Protein AF-A0A8B7JKX4-F1 (afdb_monomer)

pLDDT: mean 80.52, std 11.81, range [40.78, 94.81]

Secondary structure (DSSP, 8-state):
--HHHHHHHHHHHHHHHTTT---HHHHHHHHHHHHHHHHHHHHH--EEEEEETTEEEEE--GGG----PPP-SS-------

Solvent-accessible surface area (backbone atoms only — not comparable to full-atom values): 5284 Å² total; per-residue (Å²): 137,53,74,69,57,53,51,50,50,51,52,52,50,53,50,63,75,48,66,82,67,79,54,67,69,60,51,52,53,53,51,49,52,53,52,55,50,50,52,49,54,54,64,71,53,68,45,76,44,82,78,53,102,90,41,72,48,75,53,66,43,75,86,58,57,72,80,90,68,80,90,66,100,57,88,77,77,80,80,86,128

Nearest PDB structures (foldseek):
  8fw5-assembly1_B  TM=5.246E-01  e=7.008E+00  Homo sapiens
  6l8e-assembly2_L  TM=4.359E-01  e=7.505E+00  Staphylococcus aureus subsp. aureus NCTC 8325

Sequence (81 aa):
MRALEAARQKINEEFKNNQNETSAEKINELLKIVSDVEVILRTSVIQAVHTDSDKILLVPRKDLLQDNTPYFDKPTKEHQS

Structure (mmCIF, N/CA/C/O backbone):
data_AF-A0A8B7JKX4-F1
#
_entry.id   AF-A0A8B7JKX4-F1
#
loop_
_atom_site.group_PDB
_atom_site.id
_atom_site.type_symbol
_atom_site.label_atom_id
_atom_site.label_alt_id
_atom_site.label_comp_id
_atom_site.label_asym_id
_atom_site.label_entity_id
_atom_site.label_seq_id
_atom_site.pdbx_PDB_ins_code
_atom_site.Cartn_x
_atom_site.Cartn_y
_atom_site.Cartn_z
_atom_site.occupancy
_atom_site.B_iso_or_equiv
_atom_site.auth_seq_id
_atom_site.auth_comp_id
_atom_site.auth_asym_id
_atom_site.auth_atom_id
_atom_site.pdbx_PDB_model_num
ATOM 1 N N . MET A 1 1 ? -2.225 -6.935 -12.979 1.00 54.06 1 MET A N 1
ATOM 2 C CA . MET A 1 1 ? -2.548 -6.653 -11.564 1.00 54.06 1 MET A CA 1
ATOM 3 C C . MET A 1 1 ? -1.386 -5.884 -10.965 1.00 54.06 1 MET A C 1
ATOM 5 O O . MET A 1 1 ? -0.275 -6.400 -10.980 1.00 54.06 1 MET A O 1
ATOM 9 N N . ARG A 1 2 ? -1.592 -4.634 -10.541 1.00 78.31 2 ARG A N 1
ATOM 10 C CA . ARG A 1 2 ? -0.528 -3.820 -9.939 1.00 78.31 2 ARG A CA 1
ATOM 11 C C . ARG A 1 2 ? -0.517 -4.005 -8.418 1.00 78.31 2 ARG A C 1
ATOM 13 O O . ARG A 1 2 ? -1.579 -4.034 -7.806 1.00 78.31 2 ARG A O 1
ATOM 20 N N . ALA A 1 3 ? 0.661 -4.063 -7.793 1.00 78.69 3 ALA A N 1
ATOM 21 C CA . ALA A 1 3 ? 0.788 -4.277 -6.341 1.00 78.69 3 ALA A CA 1
ATOM 22 C C . ALA A 1 3 ? -0.022 -3.267 -5.499 1.00 78.69 3 ALA A C 1
ATOM 24 O O . ALA A 1 3 ? -0.705 -3.648 -4.554 1.00 78.69 3 ALA A O 1
ATOM 25 N N . LEU A 1 4 ? -0.028 -1.989 -5.895 1.00 80.94 4 LEU A N 1
ATOM 26 C CA . LEU A 1 4 ? -0.802 -0.944 -5.216 1.00 80.94 4 LEU A CA 1
ATOM 27 C C . LEU A 1 4 ? -2.316 -1.092 -5.411 1.00 80.94 4 LEU A C 1
ATOM 29 O O . LEU A 1 4 ? -3.085 -0.736 -4.525 1.00 80.94 4 LEU A O 1
ATOM 33 N N . GLU A 1 5 ? -2.761 -1.623 -6.552 1.00 83.12 5 GLU A N 1
ATOM 34 C CA . GLU A 1 5 ? -4.186 -1.889 -6.780 1.00 83.12 5 GLU A CA 1
ATOM 35 C C . GLU A 1 5 ? -4.665 -3.047 -5.905 1.00 83.12 5 GLU A C 1
ATOM 37 O O . GLU A 1 5 ? -5.734 -2.948 -5.307 1.00 83.12 5 GLU A O 1
ATOM 42 N N . ALA A 1 6 ? -3.850 -4.098 -5.781 1.00 84.75 6 ALA A N 1
ATOM 43 C CA . ALA A 1 6 ? -4.118 -5.227 -4.897 1.00 84.75 6 ALA A CA 1
ATOM 44 C C . ALA A 1 6 ? -4.171 -4.787 -3.426 1.00 84.75 6 ALA A C 1
ATOM 46 O O . ALA A 1 6 ? -5.112 -5.119 -2.710 1.00 84.75 6 ALA A O 1
ATOM 47 N N . ALA A 1 7 ? -3.210 -3.964 -2.997 1.00 85.31 7 ALA A N 1
ATOM 48 C CA . ALA A 1 7 ? -3.213 -3.390 -1.658 1.00 85.31 7 ALA A CA 1
ATOM 49 C C . ALA A 1 7 ? -4.459 -2.524 -1.408 1.00 85.31 7 ALA A C 1
ATOM 51 O O . ALA A 1 7 ? -5.111 -2.671 -0.378 1.00 85.31 7 ALA A O 1
ATOM 52 N N . ARG A 1 8 ? -4.854 -1.682 -2.375 1.00 85.88 8 ARG A N 1
ATOM 53 C CA . ARG A 1 8 ? -6.076 -0.866 -2.279 1.00 85.88 8 ARG A CA 1
ATOM 54 C C . ARG A 1 8 ? -7.333 -1.727 -2.146 1.00 85.88 8 ARG A C 1
ATOM 56 O O . ARG A 1 8 ? -8.209 -1.403 -1.351 1.00 85.88 8 ARG A O 1
ATOM 63 N N . GLN A 1 9 ? -7.437 -2.805 -2.923 1.00 89.50 9 GLN A N 1
ATOM 64 C CA . GLN A 1 9 ? -8.556 -3.744 -2.817 1.00 89.50 9 GLN A CA 1
ATOM 65 C C . GLN A 1 9 ? -8.610 -4.373 -1.427 1.00 89.50 9 GLN A C 1
ATOM 67 O O . GLN A 1 9 ? -9.665 -4.345 -0.799 1.00 89.50 9 GLN A O 1
ATOM 72 N N . LYS A 1 10 ? -7.466 -4.837 -0.914 1.00 88.88 10 LYS A N 1
ATOM 73 C CA . LYS A 1 10 ? -7.386 -5.439 0.416 1.00 88.88 10 LYS A CA 1
ATOM 74 C C . LYS A 1 10 ? -7.772 -4.455 1.524 1.00 88.88 10 LYS A C 1
ATOM 76 O O . LYS A 1 10 ? -8.544 -4.812 2.402 1.00 88.88 10 LYS A O 1
ATOM 81 N N . ILE A 1 11 ? -7.309 -3.206 1.450 1.00 86.94 11 ILE A N 1
ATOM 82 C CA . ILE A 1 11 ? -7.697 -2.146 2.394 1.00 86.94 11 ILE A CA 1
ATOM 83 C C . ILE A 1 11 ? -9.218 -1.938 2.375 1.00 86.94 11 ILE A C 1
ATOM 85 O O . ILE A 1 11 ? -9.851 -1.930 3.426 1.00 86.94 11 ILE A O 1
ATOM 89 N N . ASN A 1 12 ? -9.826 -1.835 1.190 1.00 87.12 12 ASN A N 1
ATOM 90 C CA . ASN A 1 12 ? -11.276 -1.663 1.067 1.00 87.12 12 ASN A CA 1
ATOM 91 C C . ASN A 1 12 ? -12.068 -2.850 1.642 1.00 87.12 12 ASN A C 1
ATOM 93 O O . ASN A 1 12 ? -13.130 -2.645 2.229 1.00 87.12 12 ASN A O 1
ATOM 97 N N . GLU A 1 13 ? -11.575 -4.080 1.476 1.00 92.25 13 GLU A N 1
ATOM 98 C CA . GLU A 1 13 ? -12.167 -5.270 2.098 1.00 92.25 13 GLU A CA 1
ATOM 99 C C . GLU A 1 13 ? -12.112 -5.192 3.623 1.00 92.25 13 GLU A C 1
ATOM 101 O O . GLU A 1 13 ? -13.128 -5.418 4.275 1.00 92.25 13 GLU A O 1
ATOM 106 N N . GLU A 1 14 ? -10.965 -4.816 4.193 1.00 88.81 14 GLU A N 1
ATOM 107 C CA . GLU A 1 14 ? -10.826 -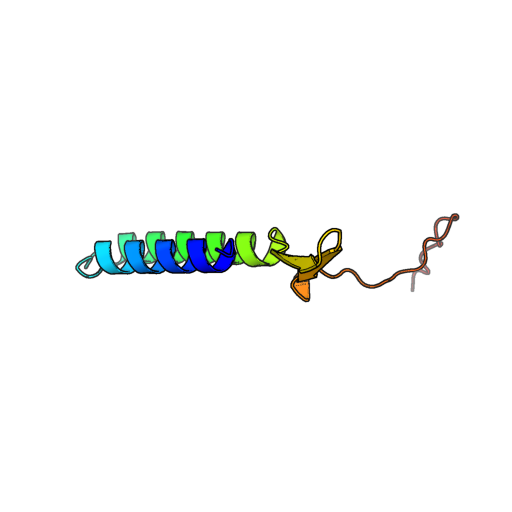4.656 5.643 1.00 88.81 14 GLU A CA 1
ATOM 108 C C . GLU A 1 14 ? -11.754 -3.555 6.181 1.00 88.81 14 GLU A C 1
ATOM 110 O O . GLU A 1 14 ? -12.419 -3.760 7.196 1.00 88.81 14 GLU A O 1
ATOM 115 N N . PHE A 1 15 ? -11.907 -2.428 5.476 1.00 88.12 15 PHE A N 1
ATOM 116 C CA . PHE A 1 15 ? -12.894 -1.404 5.847 1.00 88.12 15 PHE A CA 1
ATOM 117 C C . PHE A 1 15 ? -14.328 -1.935 5.809 1.00 88.12 15 PHE A C 1
ATOM 119 O O . PHE A 1 15 ? -15.106 -1.678 6.725 1.00 88.12 15 PHE A O 1
ATOM 126 N N . LYS A 1 16 ? -14.683 -2.710 4.780 1.00 91.94 16 LYS A N 1
ATOM 127 C CA . LYS A 1 16 ? -16.018 -3.306 4.665 1.00 91.94 16 LYS A CA 1
ATOM 128 C C . LYS A 1 16 ? -16.283 -4.324 5.778 1.00 91.94 16 LYS A C 1
ATOM 130 O O . LYS A 1 16 ? -17.380 -4.349 6.329 1.00 91.94 16 LYS A O 1
ATOM 135 N N . ASN A 1 17 ? -15.285 -5.129 6.135 1.00 91.88 17 ASN A N 1
ATOM 136 C CA . ASN A 1 17 ? -15.386 -6.116 7.212 1.00 91.88 17 ASN A CA 1
ATOM 137 C C . ASN A 1 17 ? -15.565 -5.454 8.585 1.00 91.88 17 ASN A C 1
ATOM 139 O O . ASN A 1 17 ? -16.282 -5.983 9.430 1.00 91.88 17 ASN A O 1
ATOM 143 N N . ASN A 1 18 ? -14.961 -4.280 8.788 1.00 88.75 18 ASN A N 1
ATOM 144 C CA . ASN A 1 18 ? -15.035 -3.524 10.038 1.00 88.75 18 ASN A CA 1
ATOM 145 C C . ASN A 1 18 ? -16.092 -2.400 10.013 1.00 88.75 18 ASN A C 1
ATOM 147 O O . ASN A 1 18 ? -16.135 -1.588 10.930 1.00 88.75 18 ASN A O 1
ATOM 151 N N . GLN A 1 19 ? -16.978 -2.349 9.009 1.00 89.06 19 GLN A N 1
ATOM 152 C CA . GLN A 1 19 ? -17.938 -1.243 8.829 1.00 89.06 19 GLN A CA 1
ATOM 153 C C . GLN A 1 19 ? -18.906 -1.047 10.012 1.00 89.06 19 GLN A C 1
ATOM 155 O O . GLN A 1 19 ? -19.430 0.044 10.209 1.00 89.06 19 GLN A O 1
ATOM 160 N N . ASN A 1 20 ? -19.172 -2.120 10.763 1.00 91.75 20 ASN A N 1
ATOM 161 C CA . ASN A 1 20 ? -20.082 -2.128 11.910 1.00 91.75 20 ASN A CA 1
ATOM 162 C C . ASN A 1 20 ? -19.333 -2.013 13.247 1.00 91.75 20 ASN A C 1
ATOM 164 O O . ASN A 1 20 ? -19.941 -2.188 14.300 1.00 91.75 20 ASN A O 1
ATOM 168 N N . GLU A 1 21 ? -18.016 -1.794 13.220 1.00 90.75 21 GLU A N 1
ATOM 169 C CA . GLU A 1 21 ? -17.230 -1.604 14.432 1.00 90.75 21 GLU A CA 1
ATOM 170 C C . GLU A 1 21 ? -17.609 -0.268 15.078 1.00 90.75 21 GLU A C 1
ATOM 172 O O . GLU A 1 21 ? -17.568 0.782 14.440 1.00 90.75 21 GLU A O 1
ATOM 177 N N . THR A 1 22 ? -17.992 -0.310 16.351 1.00 91.06 22 THR A N 1
ATOM 178 C CA . THR A 1 22 ? -18.394 0.879 17.119 1.00 91.06 22 THR A CA 1
ATOM 179 C C . THR A 1 22 ? -17.420 1.193 18.250 1.00 91.06 22 THR A C 1
ATOM 181 O O . THR A 1 22 ? -17.572 2.213 18.920 1.00 91.06 22 THR A O 1
ATOM 184 N N . SER A 1 23 ? -16.421 0.335 18.488 1.00 94.81 23 SER A N 1
ATOM 185 C CA . SER A 1 23 ? -15.376 0.595 19.474 1.00 94.81 23 SER A CA 1
ATOM 186 C C . SER A 1 23 ? -14.389 1.638 18.956 1.00 94.81 23 SER A C 1
ATOM 188 O O . SER A 1 23 ? -13.640 1.394 18.009 1.00 94.81 23 SER A O 1
ATOM 190 N N . ALA A 1 24 ? -14.345 2.795 19.617 1.00 91.31 24 ALA A N 1
ATOM 191 C CA . ALA A 1 24 ? -13.409 3.866 19.284 1.00 91.31 24 ALA A CA 1
ATOM 192 C C . ALA A 1 24 ? -11.939 3.416 19.386 1.00 91.31 24 ALA A C 1
ATOM 194 O O . ALA A 1 24 ? -11.111 3.825 18.574 1.00 91.31 24 ALA A O 1
ATOM 195 N N . GLU A 1 25 ? -11.615 2.553 20.351 1.00 93.75 25 GLU A N 1
ATOM 196 C CA . GLU A 1 25 ? -10.266 2.002 20.521 1.00 93.75 25 GLU A CA 1
ATOM 197 C C . GLU A 1 25 ? -9.864 1.165 19.305 1.00 93.75 25 GLU A C 1
ATOM 199 O O . GLU A 1 25 ? -8.831 1.415 18.686 1.00 93.75 25 GLU A O 1
ATOM 204 N N . LYS A 1 26 ? -10.737 0.244 18.891 1.00 90.25 26 LYS A N 1
ATOM 205 C CA . LYS A 1 26 ? -10.470 -0.653 17.764 1.00 90.25 26 LYS A CA 1
ATOM 206 C C . LYS A 1 26 ? -10.432 0.081 16.423 1.00 90.25 26 LYS A C 1
ATOM 208 O O . LYS A 1 26 ? -9.612 -0.243 15.568 1.00 90.25 26 LYS A O 1
ATOM 213 N N . ILE A 1 27 ? -11.260 1.112 16.249 1.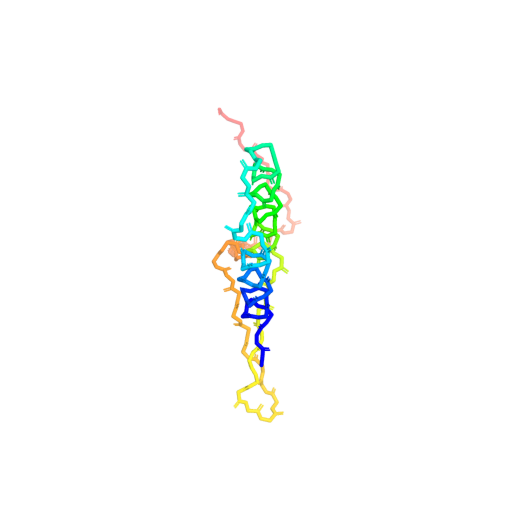00 90.94 27 ILE A N 1
ATOM 214 C CA . ILE A 1 27 ? -11.199 1.993 15.073 1.00 90.94 27 ILE A CA 1
ATOM 215 C C . ILE A 1 27 ? -9.839 2.697 15.001 1.00 90.94 27 ILE A C 1
ATOM 217 O O . ILE A 1 27 ? -9.222 2.718 13.937 1.00 90.94 27 ILE A O 1
ATOM 221 N N . ASN A 1 28 ? -9.342 3.238 16.117 1.00 92.81 28 ASN A N 1
ATOM 222 C CA . ASN A 1 28 ? -8.037 3.902 16.145 1.00 92.81 28 ASN A CA 1
ATOM 223 C C . ASN A 1 28 ? 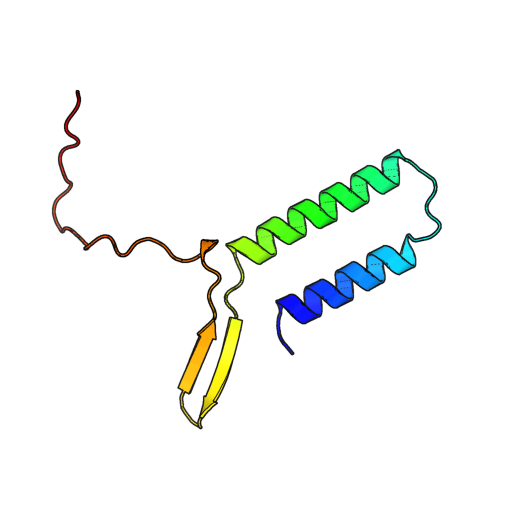-6.887 2.941 15.815 1.00 92.81 28 ASN A C 1
ATOM 225 O O . ASN A 1 28 ? -5.975 3.313 15.074 1.00 92.81 28 ASN A O 1
ATOM 229 N N . GLU A 1 29 ? -6.934 1.703 16.310 1.00 92.38 29 GLU A N 1
ATOM 230 C CA . GLU A 1 29 ? -5.942 0.682 15.955 1.00 92.38 29 GLU A CA 1
ATOM 231 C C . GLU A 1 29 ? -5.959 0.360 14.456 1.00 92.38 29 GLU A C 1
ATOM 233 O O . GLU A 1 29 ? -4.908 0.352 13.813 1.00 92.38 29 GLU A O 1
ATOM 238 N N . LEU A 1 30 ? -7.146 0.163 13.874 1.00 89.81 30 LEU A N 1
ATOM 239 C CA . LEU A 1 30 ? -7.300 -0.107 12.443 1.00 89.81 30 LEU A CA 1
ATOM 240 C C . LEU A 1 30 ? -6.789 1.057 11.582 1.00 89.81 30 LEU A C 1
ATOM 242 O O . LEU A 1 30 ? -6.085 0.831 10.598 1.00 89.81 30 LEU A O 1
ATOM 246 N N . LEU A 1 31 ? -7.083 2.301 11.970 1.00 90.12 31 LEU A N 1
ATOM 247 C CA . LEU A 1 31 ? -6.580 3.492 11.280 1.00 90.12 31 LEU A CA 1
ATOM 248 C C . LEU A 1 31 ? -5.053 3.580 11.329 1.00 90.12 31 LEU A C 1
ATOM 250 O O . LEU A 1 31 ? -4.425 3.894 10.316 1.00 90.12 31 LEU A O 1
ATOM 254 N N . LYS A 1 32 ? -4.447 3.255 12.476 1.00 92.56 32 LYS A N 1
ATOM 255 C CA . LYS A 1 32 ? -2.990 3.224 12.619 1.00 92.56 32 LYS A CA 1
ATOM 256 C C . LYS A 1 32 ? -2.360 2.197 11.677 1.00 92.56 32 LYS A C 1
ATOM 258 O O . LYS A 1 32 ? -1.423 2.532 10.960 1.00 92.56 32 LYS A O 1
ATOM 263 N N . ILE A 1 33 ? -2.917 0.987 11.617 1.00 89.94 33 ILE A N 1
ATOM 264 C CA . ILE A 1 33 ? -2.435 -0.068 10.713 1.00 89.94 33 ILE A CA 1
ATOM 265 C C . ILE A 1 33 ? -2.503 0.394 9.253 1.00 89.94 33 ILE A C 1
ATOM 267 O O . ILE A 1 33 ? -1.538 0.227 8.510 1.00 89.94 33 ILE A O 1
ATOM 271 N N . VAL A 1 34 ? -3.618 0.998 8.831 1.00 87.81 34 VAL A N 1
ATOM 272 C CA . VAL A 1 34 ? -3.771 1.493 7.453 1.00 87.81 34 VAL A CA 1
ATOM 273 C C . VAL A 1 34 ? -2.747 2.587 7.139 1.00 87.81 34 VAL A C 1
ATOM 275 O O . VAL A 1 34 ? -2.149 2.557 6.063 1.00 87.81 34 VAL A O 1
ATOM 278 N N . SER A 1 35 ? -2.498 3.504 8.078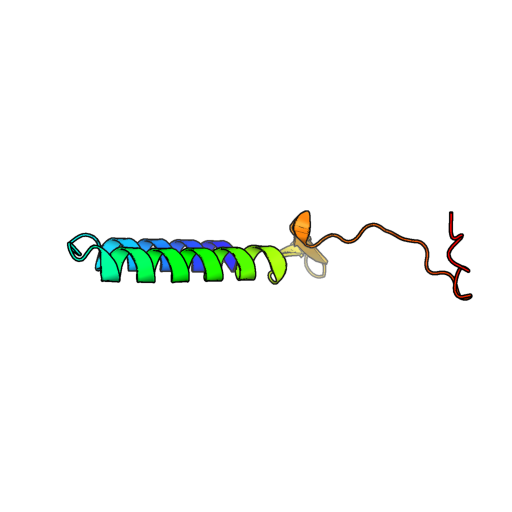 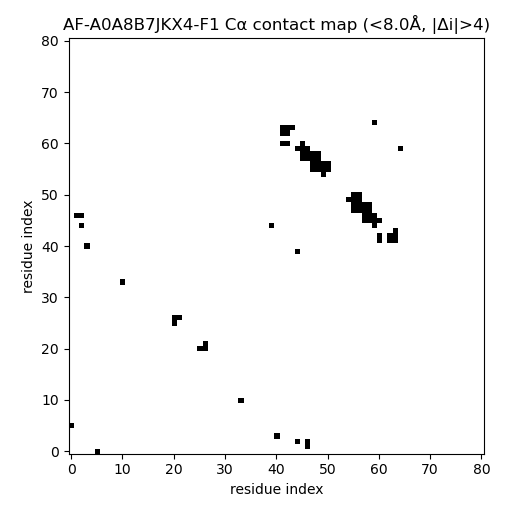1.00 88.12 35 SER A N 1
ATOM 279 C CA . SER A 1 35 ? -1.471 4.543 7.941 1.00 88.12 35 SER A CA 1
ATOM 280 C C . SER A 1 35 ? -0.069 3.945 7.780 1.00 88.12 35 SER A C 1
ATOM 282 O O . SER A 1 35 ? 0.677 4.340 6.884 1.00 88.12 35 SER A O 1
ATOM 284 N N . ASP A 1 36 ? 0.295 2.963 8.606 1.00 89.31 36 ASP A N 1
ATOM 285 C CA . ASP A 1 36 ? 1.607 2.311 8.532 1.00 89.31 36 ASP A CA 1
ATOM 286 C C . ASP A 1 36 ? 1.785 1.573 7.192 1.00 89.31 36 ASP A C 1
ATOM 288 O O . ASP A 1 36 ? 2.827 1.675 6.535 1.00 89.31 36 ASP A O 1
ATOM 292 N N . VAL A 1 37 ? 0.735 0.886 6.733 1.00 87.50 37 VAL A N 1
ATOM 293 C CA . VAL A 1 37 ? 0.707 0.218 5.424 1.00 87.50 37 VAL A CA 1
ATOM 294 C C . VAL A 1 37 ? 0.862 1.224 4.281 1.00 87.50 37 VAL A C 1
ATOM 296 O O . VAL A 1 37 ? 1.619 0.966 3.343 1.00 87.50 37 VAL A O 1
ATOM 299 N N . GLU A 1 38 ? 0.191 2.377 4.341 1.00 84.81 38 GLU A N 1
ATOM 300 C CA . GLU A 1 38 ? 0.313 3.427 3.325 1.00 84.81 38 GLU A CA 1
ATOM 301 C C . GLU A 1 38 ? 1.762 3.908 3.179 1.00 84.81 38 GLU A C 1
ATOM 303 O O . GLU A 1 38 ? 2.275 3.997 2.056 1.00 84.81 38 GLU A O 1
ATOM 308 N N . VAL A 1 39 ? 2.434 4.176 4.303 1.00 84.81 39 VAL A N 1
ATOM 309 C CA . VAL A 1 39 ? 3.829 4.631 4.318 1.00 84.81 39 VAL A CA 1
ATOM 310 C C . VAL A 1 39 ? 4.732 3.603 3.641 1.00 84.81 39 VAL A C 1
ATOM 312 O O . VAL A 1 39 ? 5.477 3.966 2.731 1.00 84.81 39 VAL A O 1
ATOM 315 N N . ILE A 1 40 ? 4.622 2.324 4.010 1.00 86.31 40 ILE A N 1
ATOM 316 C CA . ILE A 1 40 ? 5.440 1.244 3.432 1.00 86.31 40 ILE A CA 1
ATOM 317 C C . ILE A 1 40 ? 5.214 1.133 1.920 1.00 86.31 40 ILE A C 1
ATOM 319 O O . ILE A 1 40 ? 6.167 1.070 1.140 1.00 86.31 40 ILE A O 1
ATOM 323 N N . LEU A 1 41 ? 3.955 1.150 1.477 1.00 84.56 41 LEU A N 1
ATOM 324 C CA . LEU A 1 41 ? 3.624 1.056 0.056 1.00 84.56 41 LEU A CA 1
ATOM 325 C C . LEU A 1 41 ? 4.157 2.251 -0.743 1.00 84.56 41 LEU A C 1
ATOM 327 O O . LEU A 1 41 ? 4.540 2.092 -1.901 1.00 84.56 41 LEU A O 1
ATOM 331 N N . ARG A 1 42 ? 4.194 3.449 -0.147 1.00 78.44 42 ARG A N 1
ATOM 332 C CA . ARG A 1 42 ? 4.716 4.656 -0.799 1.00 78.44 42 ARG A CA 1
ATOM 333 C C . ARG A 1 42 ? 6.239 4.652 -0.913 1.00 78.44 42 ARG A C 1
ATOM 335 O O . ARG A 1 42 ? 6.745 5.138 -1.921 1.00 78.44 42 ARG A O 1
ATOM 342 N N . THR A 1 43 ? 6.942 4.130 0.088 1.00 80.88 43 THR A N 1
ATOM 343 C CA . THR A 1 43 ? 8.407 4.228 0.191 1.00 80.88 43 THR A CA 1
ATOM 344 C C . THR A 1 43 ? 9.151 2.997 -0.302 1.00 80.88 43 THR A C 1
ATOM 346 O O . THR A 1 43 ? 10.357 3.081 -0.488 1.00 80.88 43 THR A O 1
ATOM 349 N N . SER A 1 44 ? 8.473 1.861 -0.496 1.00 81.56 44 SER A N 1
ATOM 350 C CA . SER A 1 44 ? 9.150 0.577 -0.755 1.00 81.56 44 SER A CA 1
ATOM 351 C C . SER A 1 44 ? 8.689 -0.140 -2.027 1.00 81.56 44 SER A C 1
ATOM 353 O O . SER A 1 44 ? 9.282 -1.146 -2.408 1.00 81.56 44 SER A O 1
ATOM 355 N N . VAL A 1 45 ? 7.643 0.345 -2.707 1.00 83.00 45 VAL A N 1
ATOM 356 C CA . VAL A 1 45 ? 7.084 -0.325 -3.894 1.00 83.00 45 VAL A CA 1
ATOM 357 C C . VAL A 1 45 ? 7.401 0.453 -5.168 1.00 83.00 45 VAL A C 1
ATOM 359 O O . VAL A 1 45 ? 6.908 1.560 -5.378 1.00 83.00 45 VAL A O 1
ATOM 362 N N . ILE A 1 46 ? 8.146 -0.183 -6.075 1.00 84.62 46 ILE A N 1
ATOM 363 C CA . ILE A 1 46 ? 8.305 0.249 -7.469 1.00 84.62 46 ILE A CA 1
ATOM 364 C C . ILE A 1 46 ? 7.456 -0.668 -8.346 1.00 84.62 46 ILE A C 1
ATOM 366 O O . ILE A 1 46 ? 7.493 -1.890 -8.208 1.00 84.62 46 ILE A O 1
ATOM 370 N N . GLN A 1 47 ? 6.663 -0.084 -9.242 1.00 83.62 47 GLN A N 1
ATOM 371 C CA . GLN A 1 47 ? 5.807 -0.851 -10.145 1.00 83.62 47 GLN A CA 1
ATOM 372 C C . GLN A 1 47 ? 6.485 -1.035 -11.497 1.00 83.62 47 GLN A C 1
ATOM 374 O O . GLN A 1 47 ? 7.179 -0.142 -11.971 1.00 83.62 47 GLN A O 1
ATOM 379 N N . ALA A 1 48 ? 6.246 -2.177 -12.130 1.00 83.25 48 ALA A N 1
ATOM 380 C CA . ALA A 1 48 ? 6.776 -2.515 -13.440 1.00 83.25 48 ALA A CA 1
ATOM 381 C C . ALA A 1 48 ? 5.621 -2.820 -14.403 1.00 83.25 48 ALA A C 1
ATOM 383 O O . ALA A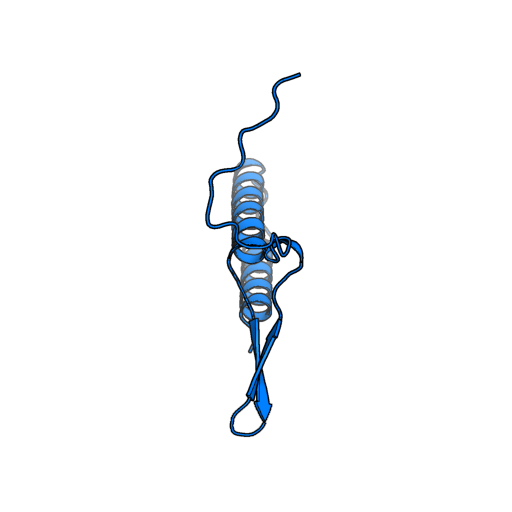 1 48 ? 4.663 -3.503 -14.030 1.00 83.25 48 ALA A O 1
ATOM 384 N N . VAL A 1 49 ? 5.702 -2.313 -15.632 1.00 83.25 49 VAL A N 1
ATOM 385 C CA . VAL A 1 49 ? 4.753 -2.596 -16.715 1.00 83.25 49 VAL A CA 1
ATOM 386 C C . VAL A 1 49 ? 5.531 -3.148 -17.900 1.00 83.25 49 VAL A C 1
ATOM 388 O O . VAL A 1 49 ? 6.466 -2.514 -18.378 1.00 83.25 49 VAL A O 1
ATOM 391 N N . HIS A 1 50 ? 5.149 -4.331 -18.372 1.00 83.88 50 HIS A N 1
ATOM 392 C CA . HIS A 1 50 ? 5.703 -4.904 -19.596 1.00 83.88 50 HIS A CA 1
ATOM 393 C C . HIS A 1 50 ? 5.139 -4.138 -20.798 1.00 83.88 50 HIS A C 1
ATOM 395 O O . HIS A 1 50 ? 3.916 -4.042 -20.923 1.00 83.88 50 HIS A O 1
ATOM 401 N N . THR A 1 51 ? 6.000 -3.549 -21.631 1.00 79.50 51 THR A N 1
ATOM 402 C CA . THR A 1 51 ? 5.561 -2.717 -22.767 1.00 79.50 51 THR A CA 1
ATOM 403 C C . THR A 1 51 ? 5.726 -3.431 -24.103 1.00 79.50 51 THR A C 1
ATOM 405 O O . THR A 1 51 ? 4.813 -3.384 -24.916 1.00 79.50 51 THR A O 1
ATOM 408 N N . ASP A 1 52 ? 6.839 -4.144 -24.295 1.00 81.38 52 ASP A N 1
ATOM 409 C CA . ASP A 1 52 ? 7.195 -4.898 -25.505 1.00 81.38 52 ASP A CA 1
ATOM 410 C C . ASP A 1 52 ? 7.992 -6.152 -25.113 1.00 81.38 52 ASP A C 1
ATOM 412 O O . ASP A 1 52 ? 8.390 -6.271 -23.958 1.00 81.38 52 ASP A O 1
ATOM 416 N N . SER A 1 53 ? 8.276 -7.048 -26.070 1.00 75.44 53 SER A N 1
ATOM 417 C CA . SER A 1 53 ? 8.903 -8.371 -25.851 1.00 75.44 53 SER A CA 1
ATOM 418 C C . SER A 1 53 ? 10.123 -8.393 -24.917 1.00 75.44 53 SER A C 1
ATOM 420 O O . SER A 1 53 ? 10.319 -9.398 -24.249 1.00 75.44 53 SER A O 1
ATOM 422 N N . ASP A 1 54 ? 10.913 -7.315 -24.850 1.00 84.50 54 ASP A N 1
ATOM 423 C CA . ASP A 1 54 ? 12.139 -7.248 -24.036 1.00 84.50 54 ASP A CA 1
ATOM 424 C C . ASP A 1 54 ? 12.251 -5.959 -23.202 1.00 84.50 54 ASP A C 1
ATOM 426 O O . ASP A 1 54 ? 13.343 -5.569 -22.781 1.00 84.50 54 ASP A O 1
ATOM 430 N N . LYS A 1 55 ? 11.143 -5.234 -22.987 1.00 85.31 55 LYS A N 1
ATOM 431 C CA . LYS A 1 55 ? 11.169 -3.950 -22.267 1.00 85.31 55 LYS A CA 1
ATOM 432 C C . LYS A 1 55 ? 10.178 -3.913 -21.115 1.00 85.31 55 LYS A C 1
ATOM 434 O O . LYS A 1 55 ? 8.985 -4.182 -21.263 1.00 85.31 55 LYS A O 1
ATOM 439 N N . ILE A 1 56 ? 10.693 -3.494 -19.962 1.00 85.81 56 ILE A N 1
ATOM 440 C CA . ILE A 1 56 ? 9.919 -3.235 -18.753 1.00 85.81 56 ILE A CA 1
ATOM 441 C C . ILE A 1 56 ? 10.032 -1.748 -18.430 1.00 85.81 56 ILE A C 1
ATOM 443 O O . ILE A 1 56 ? 11.125 -1.230 -18.206 1.00 85.81 56 ILE A O 1
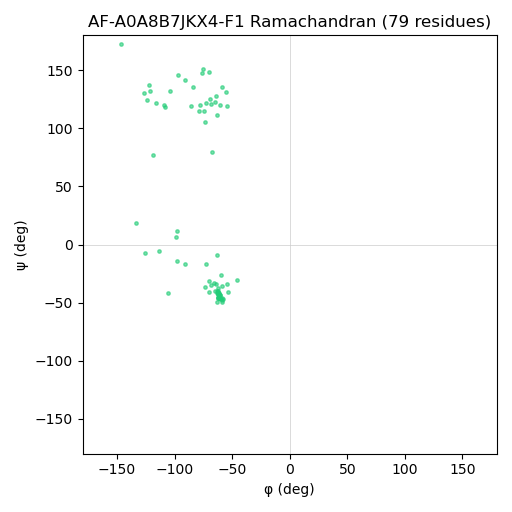ATOM 447 N N . LEU A 1 57 ? 8.893 -1.066 -18.373 1.00 83.44 57 LEU A N 1
ATOM 448 C CA . LEU A 1 57 ? 8.804 0.296 -17.870 1.00 83.44 57 LEU A CA 1
ATOM 449 C C . LEU A 1 57 ? 8.651 0.264 -16.350 1.00 83.44 57 LEU A C 1
ATOM 451 O O . LEU A 1 57 ? 7.667 -0.267 -15.830 1.00 83.44 57 LEU A O 1
ATOM 455 N N . LEU A 1 58 ? 9.602 0.865 -15.640 1.00 84.94 58 LEU A N 1
ATOM 456 C CA . LEU A 1 58 ? 9.479 1.108 -14.207 1.00 84.94 58 LEU A CA 1
ATOM 457 C C . LEU A 1 58 ? 8.706 2.404 -13.966 1.00 84.94 58 LEU A C 1
ATOM 459 O O . LEU A 1 58 ? 8.966 3.430 -14.590 1.00 84.94 58 LEU A O 1
ATOM 463 N N . VAL A 1 59 ? 7.772 2.355 -13.025 1.00 82.00 59 VAL A N 1
ATOM 464 C CA . VAL A 1 59 ? 6.972 3.490 -12.564 1.00 82.00 59 VAL A CA 1
ATOM 465 C C . VAL A 1 59 ? 7.271 3.695 -11.075 1.00 82.00 59 VAL A C 1
ATOM 467 O O . VAL A 1 59 ? 6.501 3.251 -10.217 1.00 82.00 59 VAL A O 1
ATOM 470 N N . PRO A 1 60 ? 8.430 4.289 -10.735 1.00 78.75 60 PRO A N 1
ATOM 471 C CA . PRO A 1 60 ? 8.742 4.668 -9.363 1.00 78.75 60 PRO A CA 1
ATOM 472 C C . PRO A 1 60 ? 7.869 5.852 -8.928 1.00 78.75 60 PRO A C 1
ATOM 474 O O . PRO A 1 60 ? 7.505 6.712 -9.735 1.00 78.75 60 PRO A O 1
ATOM 477 N N . ARG A 1 61 ? 7.533 5.926 -7.636 1.00 75.81 61 ARG A N 1
ATOM 478 C CA . ARG A 1 61 ? 6.924 7.140 -7.074 1.00 75.81 61 ARG A CA 1
ATOM 479 C C . ARG A 1 61 ? 7.989 8.217 -6.896 1.00 75.81 61 ARG A C 1
ATOM 481 O O . ARG A 1 61 ? 9.143 7.905 -6.637 1.00 75.81 61 ARG A O 1
ATOM 488 N N . LYS A 1 62 ? 7.587 9.487 -6.979 1.00 72.38 62 LYS A N 1
ATOM 489 C CA . LYS A 1 62 ? 8.496 10.633 -6.797 1.00 72.38 62 LYS A CA 1
ATOM 490 C C . LYS A 1 62 ? 9.251 10.580 -5.470 1.00 72.38 62 LYS A C 1
ATOM 492 O O . LYS A 1 62 ? 10.408 10.947 -5.420 1.00 72.38 62 LYS A O 1
ATOM 497 N N . ASP A 1 63 ? 8.606 10.053 -4.438 1.00 71.38 63 ASP A N 1
ATOM 498 C CA . ASP A 1 63 ? 9.163 9.955 -3.085 1.00 71.38 63 ASP A CA 1
ATOM 499 C C . ASP A 1 63 ? 10.261 8.886 -2.952 1.00 71.38 63 ASP A C 1
ATOM 501 O O . ASP A 1 63 ? 11.010 8.888 -1.984 1.00 71.38 63 ASP A O 1
ATOM 505 N N . LEU A 1 64 ? 10.332 7.965 -3.919 1.00 69.12 64 LEU A N 1
ATOM 506 C CA . LEU A 1 64 ? 11.380 6.952 -4.066 1.00 69.12 64 LEU A CA 1
ATOM 507 C C . LEU A 1 64 ? 12.543 7.447 -4.938 1.00 69.12 64 LEU A C 1
ATOM 509 O O . LEU A 1 64 ? 13.601 6.820 -4.955 1.00 69.12 64 LEU A O 1
ATOM 513 N N . LEU A 1 65 ? 12.345 8.523 -5.706 1.00 71.31 65 LEU A N 1
ATOM 514 C CA . LEU A 1 65 ? 13.379 9.065 -6.576 1.00 71.31 65 LEU A CA 1
ATOM 515 C C . LEU A 1 65 ? 14.352 9.878 -5.728 1.00 71.31 65 LEU A C 1
ATOM 517 O O . LEU A 1 65 ? 13.987 10.903 -5.159 1.00 71.31 65 LEU A O 1
ATOM 521 N N . GLN A 1 66 ? 15.593 9.412 -5.652 1.00 69.31 66 GLN A N 1
ATOM 522 C CA . GLN A 1 66 ? 16.685 10.208 -5.109 1.00 69.31 66 GLN A CA 1
ATOM 523 C C . GLN A 1 66 ? 17.122 11.244 -6.146 1.00 69.31 66 GLN A C 1
ATOM 525 O O . GLN A 1 66 ? 17.078 10.980 -7.353 1.00 69.31 66 GLN A O 1
ATOM 530 N N . ASP A 1 67 ? 17.563 12.411 -5.678 1.00 73.12 67 ASP A N 1
ATOM 531 C CA . ASP A 1 67 ? 18.216 13.380 -6.549 1.00 73.12 67 ASP A CA 1
ATOM 532 C C . ASP A 1 67 ? 19.450 12.736 -7.183 1.00 73.12 67 ASP A C 1
ATOM 534 O O . ASP A 1 67 ? 20.239 12.071 -6.504 1.00 73.12 67 ASP A O 1
ATOM 538 N N . ASN A 1 68 ? 19.626 12.947 -8.490 1.00 62.09 68 ASN A N 1
ATOM 539 C CA . ASN A 1 68 ? 20.831 12.536 -9.205 1.00 62.09 68 ASN A CA 1
ATOM 540 C C . ASN A 1 68 ? 22.014 13.377 -8.712 1.00 62.09 68 ASN A C 1
ATOM 542 O O . ASN A 1 68 ? 22.418 14.349 -9.347 1.00 62.09 68 ASN A O 1
ATOM 546 N N . THR A 1 69 ? 22.556 13.009 -7.557 1.00 71.00 69 THR A N 1
ATOM 547 C CA . THR A 1 69 ? 23.814 13.547 -7.060 1.00 71.00 69 THR A CA 1
ATOM 548 C C . THR A 1 69 ? 24.929 12.849 -7.829 1.00 71.00 69 THR A C 1
ATOM 550 O O . THR A 1 69 ? 25.012 11.618 -7.777 1.00 71.00 69 THR A O 1
ATOM 553 N N . PRO A 1 70 ? 25.775 13.586 -8.570 1.00 76.50 70 PRO A N 1
ATOM 554 C CA . PRO A 1 70 ? 26.921 12.992 -9.235 1.00 76.50 70 PRO A CA 1
ATOM 555 C C . PRO A 1 70 ? 27.772 12.248 -8.209 1.00 76.50 70 PRO A 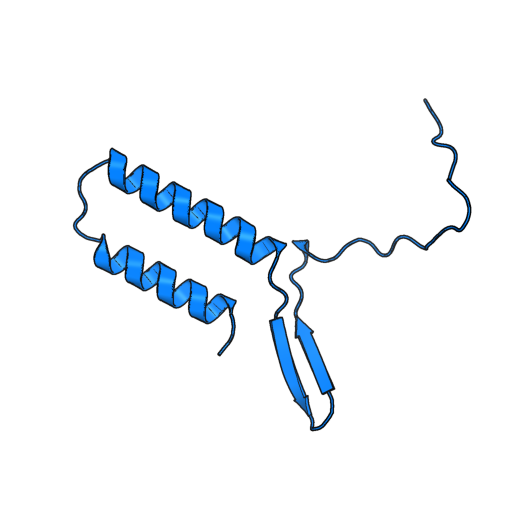C 1
ATOM 557 O O . PRO A 1 70 ? 28.084 12.782 -7.145 1.00 76.50 70 PRO A O 1
ATOM 560 N N . TYR A 1 71 ? 28.136 11.009 -8.520 1.00 69.31 71 TYR A N 1
ATOM 561 C CA . TYR A 1 71 ? 29.060 10.259 -7.684 1.00 69.31 71 TYR A CA 1
ATOM 562 C C . TYR A 1 71 ? 30.433 10.952 -7.705 1.00 69.31 71 TYR A C 1
ATOM 564 O O . TYR A 1 71 ? 31.014 11.156 -8.772 1.00 69.31 71 TYR A O 1
ATOM 572 N N . PHE A 1 72 ? 30.937 11.331 -6.528 1.00 76.44 72 PHE A N 1
ATOM 573 C CA . PHE A 1 72 ? 32.269 11.906 -6.350 1.00 76.44 72 PHE A CA 1
ATOM 574 C C . PHE A 1 72 ? 33.168 10.889 -5.641 1.00 76.44 72 PHE A C 1
ATOM 576 O O . PHE A 1 72 ? 32.914 10.526 -4.497 1.00 76.44 72 PHE A O 1
ATOM 583 N N . ASP A 1 73 ? 34.270 10.489 -6.282 1.00 72.62 73 ASP A N 1
ATOM 584 C CA . ASP A 1 73 ? 35.267 9.555 -5.721 1.00 72.62 73 ASP A CA 1
ATOM 585 C C . ASP A 1 73 ? 35.993 10.070 -4.466 1.00 72.62 73 ASP A C 1
ATOM 587 O O . ASP A 1 73 ? 36.760 9.344 -3.833 1.00 72.62 73 ASP A O 1
ATOM 591 N N . LYS A 1 74 ? 35.811 11.344 -4.108 1.00 71.19 74 LYS A N 1
ATOM 592 C CA . LYS A 1 74 ? 36.489 11.972 -2.974 1.00 71.19 74 LYS A CA 1
ATOM 593 C C . LYS A 1 74 ? 35.445 12.494 -1.993 1.00 71.19 74 LYS A C 1
ATOM 595 O O . LYS A 1 74 ? 34.545 13.208 -2.432 1.00 71.19 74 LYS A O 1
ATOM 600 N N . PRO 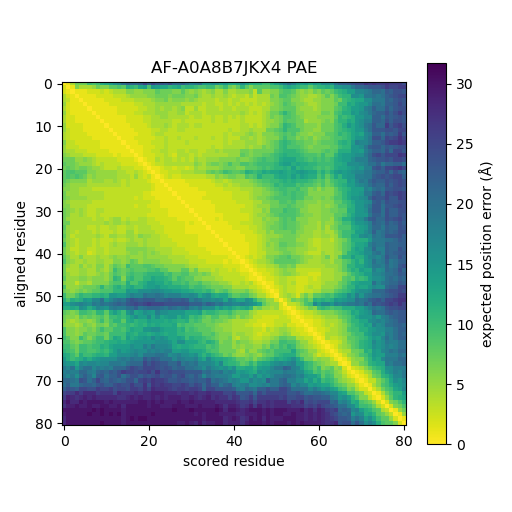A 1 75 ? 35.576 12.212 -0.685 1.00 65.12 75 PRO A N 1
ATOM 601 C CA . PRO A 1 75 ? 34.682 12.785 0.309 1.00 65.12 75 PRO A CA 1
ATOM 602 C C . PRO A 1 75 ? 34.805 14.311 0.272 1.00 65.12 75 PRO A C 1
ATOM 604 O O . PRO A 1 75 ? 35.891 14.873 0.452 1.00 65.12 75 PRO A O 1
ATOM 607 N N . THR A 1 76 ? 33.692 14.987 -0.001 1.00 60.69 76 THR A N 1
ATOM 608 C CA . THR A 1 76 ? 33.613 16.445 0.032 1.00 60.69 76 THR A CA 1
ATOM 609 C C . THR A 1 76 ? 33.759 16.884 1.484 1.00 60.69 76 THR A C 1
ATOM 611 O O . THR A 1 76 ? 32.988 16.467 2.343 1.00 60.69 76 THR A O 1
ATOM 614 N N . LYS A 1 77 ? 34.770 17.705 1.783 1.00 58.62 77 LYS A N 1
ATOM 615 C CA . LYS A 1 77 ? 34.893 18.339 3.099 1.00 58.62 77 LYS A CA 1
ATOM 616 C C . LYS A 1 77 ? 33.687 19.255 3.292 1.00 58.62 77 LYS A C 1
ATOM 618 O O . LYS A 1 77 ? 33.577 20.261 2.589 1.00 58.62 77 LYS A O 1
ATOM 623 N N . GLU A 1 78 ? 32.802 18.899 4.217 1.00 54.41 78 GLU A N 1
ATOM 624 C CA . GLU A 1 78 ? 31.705 19.763 4.644 1.00 54.41 78 GLU A CA 1
ATOM 625 C C . GLU A 1 78 ? 32.288 21.110 5.087 1.00 54.41 78 GLU A C 1
ATOM 627 O O . GLU A 1 78 ? 33.145 21.178 5.973 1.00 54.41 78 GLU A O 1
ATOM 632 N N . HIS A 1 79 ? 31.885 22.186 4.412 1.00 43.91 79 HIS A N 1
ATOM 633 C CA . HIS A 1 79 ? 32.168 23.536 4.877 1.00 43.91 79 HIS A CA 1
ATOM 634 C C . HIS A 1 79 ? 31.263 23.805 6.073 1.00 43.91 79 HIS A C 1
ATOM 636 O O . HIS A 1 79 ? 30.062 24.007 5.921 1.00 43.91 79 HIS A O 1
ATOM 642 N N . GLN A 1 80 ? 31.861 23.784 7.261 1.00 40.78 80 GLN A N 1
ATOM 643 C CA . GLN A 1 80 ? 31.283 24.387 8.451 1.00 40.78 80 GLN A CA 1
ATOM 644 C C . GLN A 1 80 ? 31.171 25.904 8.233 1.00 40.78 80 GLN A C 1
ATOM 646 O O . GLN A 1 80 ? 32.154 26.562 7.879 1.00 40.78 80 GLN A O 1
ATOM 651 N N . SER A 1 81 ? 29.986 26.462 8.458 1.00 43.94 81 SER A N 1
ATOM 652 C CA . SER A 1 81 ? 29.772 27.851 8.881 1.00 43.94 81 SER A CA 1
ATOM 653 C C . SER A 1 81 ? 28.510 27.919 9.720 1.00 43.94 81 SER A C 1
ATOM 655 O O . SER A 1 81 ? 27.519 27.270 9.319 1.00 43.94 81 SER A O 1
#

Foldseek 3Di:
DKPVVVVVVVLVVVCVVCVPPPDPVVVVVNVVVVVVVVVCCLAPDWTWDDDDPPDIDIDHHPNNDDPPDPDDPDDDDDDDD

Mean predicted aligned error: 10.77 Å

Radius of gyration: 20.25 Å; Cα contacts (8 Å, |Δi|>4): 39; chains: 1; bounding box: 57×36×46 Å